Protein AF-A0A0F3N6Z5-F1 (afdb_monomer_lite)

Foldseek 3Di:
DDADPVVQVVVVVVVVVVFAWDPVPWDQCQVVPDPLRQGWTWTWTADPVRDIDIDTGDHPVNVCSCPVDSVVPPDDDDPD

pLDDT: mean 87.71, std 17.47, range [36.97, 98.38]

Radius of gyration: 14.56 Å; chains: 1; bounding box: 47×25×30 Å

Organism: NCBI:txid1359164

Structure (mmCIF, N/CA/C/O backbone):
data_AF-A0A0F3N6Z5-F1
#
_entry.id   AF-A0A0F3N6Z5-F1
#
loop_
_atom_site.group_PDB
_atom_site.id
_atom_site.type_symbol
_atom_site.label_atom_id
_atom_site.label_alt_id
_atom_site.label_comp_id
_atom_site.label_asym_id
_atom_site.label_entity_id
_atom_site.label_seq_id
_atom_site.pdbx_PDB_ins_code
_atom_site.Cartn_x
_atom_site.Cartn_y
_atom_site.Cartn_z
_atom_site.occupancy
_atom_site.B_iso_or_equiv
_atom_site.auth_seq_id
_atom_site.auth_comp_id
_atom_site.auth_asym_id
_atom_site.auth_atom_id
_atom_site.pdbx_PDB_model_num
ATOM 1 N N . MET A 1 1 ? -6.685 -6.380 -7.863 1.00 91.12 1 MET A N 1
ATOM 2 C CA . MET A 1 1 ? -5.690 -5.740 -8.752 1.00 91.12 1 MET A CA 1
ATOM 3 C C . MET A 1 1 ? -6.346 -4.580 -9.463 1.00 91.12 1 MET A C 1
ATOM 5 O O . MET A 1 1 ? -7.560 -4.611 -9.632 1.00 91.12 1 MET A O 1
ATOM 9 N N . VAL A 1 2 ? -5.564 -3.579 -9.849 1.00 90.81 2 VAL A N 1
ATOM 10 C CA . VAL A 1 2 ? -6.043 -2.410 -10.600 1.00 90.81 2 VAL A CA 1
ATOM 11 C C . VAL A 1 2 ? -5.325 -2.292 -11.947 1.00 90.81 2 VAL A C 1
ATOM 13 O O . VAL A 1 2 ? -4.441 -3.085 -12.258 1.00 90.81 2 VAL A O 1
ATOM 16 N N . ILE A 1 3 ? -5.741 -1.330 -12.767 1.00 89.19 3 ILE A N 1
ATOM 17 C CA . ILE A 1 3 ? -5.316 -1.225 -14.170 1.00 89.19 3 ILE A CA 1
ATOM 18 C C . ILE A 1 3 ? -3.882 -0.687 -14.296 1.00 89.19 3 ILE A C 1
ATOM 20 O O . ILE A 1 3 ? -3.115 -1.197 -15.108 1.00 89.19 3 ILE A O 1
ATOM 24 N N . ASP A 1 4 ? -3.523 0.310 -13.488 1.00 93.94 4 ASP A N 1
ATOM 25 C CA . ASP A 1 4 ? -2.233 0.999 -13.523 1.00 93.94 4 ASP A CA 1
ATOM 26 C C . ASP A 1 4 ? -1.864 1.571 -12.140 1.00 93.94 4 ASP A C 1
ATOM 28 O O . ASP A 1 4 ? -2.646 1.512 -11.183 1.00 93.94 4 ASP A O 1
ATOM 32 N N . GLU A 1 5 ? -0.661 2.136 -12.041 1.00 95.69 5 GLU A N 1
ATOM 33 C CA . GLU A 1 5 ? -0.137 2.762 -10.827 1.00 95.69 5 GLU A CA 1
ATOM 34 C C . GLU A 1 5 ? -1.018 3.911 -10.304 1.00 95.69 5 GLU A C 1
ATOM 36 O O . GLU A 1 5 ? -1.249 4.012 -9.097 1.00 95.69 5 GLU A O 1
ATOM 41 N N . GLU A 1 6 ? -1.573 4.753 -11.178 1.00 97.38 6 GLU A N 1
ATOM 42 C CA . GLU A 1 6 ? -2.442 5.861 -10.761 1.00 97.38 6 GLU A CA 1
ATOM 43 C C . GLU A 1 6 ? -3.699 5.328 -10.056 1.00 97.38 6 GLU A C 1
ATOM 45 O O . GLU A 1 6 ? -4.133 5.842 -9.014 1.00 97.38 6 GLU A O 1
ATOM 50 N N . LYS A 1 7 ? -4.270 4.241 -10.584 1.00 98.12 7 LYS A N 1
ATOM 51 C CA . LYS A 1 7 ? -5.410 3.553 -9.975 1.00 98.12 7 LYS A CA 1
ATOM 52 C C . LYS A 1 7 ? -5.044 2.889 -8.649 1.00 98.12 7 LYS A C 1
ATOM 54 O O . LYS A 1 7 ? -5.935 2.777 -7.805 1.00 98.12 7 LYS A O 1
ATOM 59 N N . CYS A 1 8 ? -3.781 2.519 -8.411 1.00 97.94 8 CYS A N 1
ATOM 60 C CA . CYS A 1 8 ? -3.345 2.022 -7.099 1.00 97.94 8 CYS A CA 1
ATOM 61 C C . CYS A 1 8 ? -3.524 3.103 -6.028 1.00 97.94 8 CYS A C 1
ATOM 63 O O . CYS A 1 8 ? -4.127 2.844 -4.986 1.00 97.94 8 CYS A O 1
ATOM 65 N N . TYR A 1 9 ? -3.065 4.326 -6.301 1.00 98.12 9 TYR A N 1
ATOM 66 C CA . TYR A 1 9 ? -3.196 5.445 -5.363 1.00 98.12 9 TYR A CA 1
ATOM 67 C C . TYR A 1 9 ? -4.642 5.914 -5.196 1.00 98.12 9 TYR A C 1
ATOM 69 O O . TYR A 1 9 ? -5.054 6.245 -4.085 1.00 98.12 9 TYR A O 1
ATOM 77 N N . LYS A 1 10 ? -5.447 5.886 -6.268 1.00 98.19 10 LYS A N 1
ATOM 78 C CA . LYS A 1 10 ? -6.890 6.168 -6.170 1.00 98.19 10 LYS A CA 1
ATOM 79 C C . LYS A 1 10 ? -7.612 5.145 -5.290 1.00 98.19 10 LYS A C 1
ATOM 81 O O . LYS A 1 10 ? -8.411 5.540 -4.449 1.00 98.19 10 LYS A O 1
ATOM 86 N N . ALA A 1 11 ? -7.309 3.855 -5.441 1.00 98.00 11 ALA A N 1
ATOM 87 C CA . ALA A 1 11 ? -7.865 2.812 -4.579 1.00 98.00 11 ALA A CA 1
ATOM 88 C C . ALA A 1 11 ? -7.408 2.968 -3.119 1.00 98.00 11 ALA A C 1
ATOM 90 O O . ALA A 1 11 ? -8.236 2.857 -2.219 1.00 98.00 11 ALA A O 1
ATOM 91 N N . LEU A 1 12 ? -6.129 3.296 -2.884 1.00 98.19 12 LEU A N 1
ATOM 92 C CA . LEU A 1 12 ? -5.616 3.591 -1.541 1.00 98.19 12 LEU A CA 1
ATOM 93 C C . LEU A 1 12 ? -6.401 4.733 -0.890 1.00 98.19 12 LEU A C 1
ATOM 95 O O . LEU A 1 12 ? -6.837 4.602 0.249 1.00 98.19 12 LEU A O 1
ATOM 99 N N . LYS A 1 13 ? -6.621 5.824 -1.634 1.00 97.94 13 LYS A N 1
ATOM 100 C CA . LYS A 1 13 ? -7.392 6.968 -1.149 1.00 97.94 13 LYS A CA 1
ATOM 101 C C . LYS A 1 13 ? -8.806 6.562 -0.731 1.00 97.94 13 LYS A C 1
ATOM 103 O O . LYS A 1 13 ? -9.223 6.921 0.359 1.00 97.94 13 LYS A O 1
ATOM 108 N N . VAL A 1 14 ? -9.511 5.789 -1.558 1.00 98.06 14 VAL A N 1
ATOM 109 C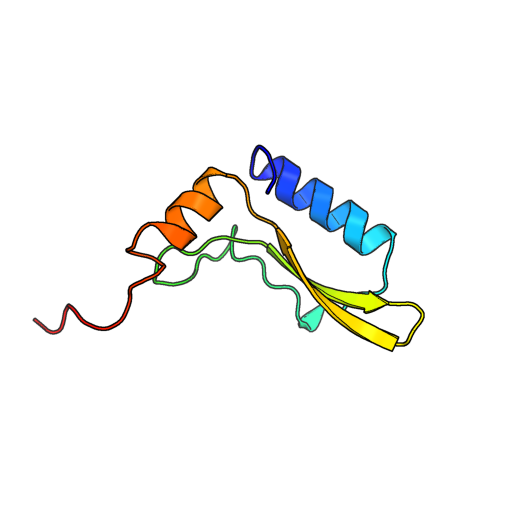 CA . VAL A 1 14 ? -10.864 5.312 -1.223 1.00 98.06 14 VAL A CA 1
ATOM 110 C C . VAL A 1 14 ? -10.855 4.475 0.059 1.00 98.06 14 VAL A C 1
ATOM 112 O O . VAL A 1 14 ? -11.709 4.672 0.912 1.00 98.06 14 VAL A O 1
ATOM 115 N N . VAL A 1 15 ? -9.880 3.579 0.228 1.00 96.94 15 VAL A N 1
ATOM 116 C CA . VAL A 1 15 ? -9.747 2.768 1.451 1.00 96.94 15 VAL A CA 1
ATOM 117 C C . VAL A 1 15 ? -9.514 3.647 2.685 1.00 96.94 15 VAL A C 1
ATOM 119 O O . VAL A 1 15 ? -10.164 3.440 3.704 1.00 96.94 15 VAL A O 1
ATOM 122 N N . HIS A 1 16 ? -8.621 4.635 2.595 1.00 96.81 16 HIS A N 1
ATOM 123 C CA . HIS A 1 16 ? -8.310 5.558 3.699 1.00 96.81 16 HIS A CA 1
ATOM 124 C C . HIS A 1 16 ? -9.434 6.548 4.010 1.00 96.81 16 HIS A C 1
ATOM 126 O O . HIS A 1 16 ? -9.517 7.021 5.138 1.00 96.81 16 HIS A O 1
ATOM 132 N N . ASP A 1 17 ? -10.287 6.857 3.034 1.00 97.31 17 ASP A N 1
ATOM 133 C CA . ASP A 1 17 ? -11.478 7.685 3.241 1.00 97.31 17 ASP A CA 1
ATOM 134 C C . ASP A 1 17 ? -12.608 6.887 3.941 1.00 97.31 17 ASP A C 1
ATOM 136 O O . ASP A 1 17 ? -13.488 7.491 4.550 1.00 97.31 17 ASP A O 1
ATOM 140 N N . LEU A 1 18 ? -12.594 5.546 3.864 1.00 96.06 18 LEU A N 1
ATOM 141 C CA . LEU A 1 18 ? -13.626 4.662 4.431 1.00 96.06 18 LEU A CA 1
ATOM 142 C C . LEU A 1 18 ? -13.273 4.082 5.807 1.00 96.06 18 LEU A C 1
ATOM 144 O O . LEU A 1 18 ? -14.180 3.784 6.579 1.00 96.06 18 LEU A O 1
ATOM 148 N N . TYR A 1 19 ? -11.987 3.889 6.104 1.00 96.38 19 TYR A N 1
ATOM 149 C CA . TYR A 1 19 ? -11.536 3.213 7.321 1.00 96.38 19 TYR A CA 1
ATOM 150 C C . TYR A 1 19 ? -10.418 3.983 8.017 1.00 96.38 19 TYR A C 1
ATOM 152 O O . TYR A 1 19 ? -9.549 4.571 7.366 1.00 96.38 19 TYR A O 1
ATOM 160 N N . GLU A 1 20 ? -10.379 3.905 9.350 1.00 95.75 20 GLU A N 1
ATOM 161 C CA . GLU A 1 20 ? -9.186 4.299 10.092 1.00 95.75 20 GLU A CA 1
ATOM 162 C C . GLU A 1 20 ? -8.003 3.417 9.687 1.00 95.75 20 GLU A C 1
ATOM 164 O O . GLU A 1 20 ? -8.141 2.213 9.464 1.00 95.75 20 GLU A O 1
ATOM 169 N N . TYR A 1 21 ? -6.822 4.021 9.581 1.00 96.88 21 TYR A N 1
ATOM 170 C CA . TYR A 1 21 ? -5.631 3.333 9.105 1.00 96.88 21 TYR A CA 1
ATOM 171 C C . TYR A 1 21 ? -4.381 3.736 9.882 1.00 96.88 21 TYR A C 1
ATOM 173 O O . TYR A 1 21 ? -4.211 4.876 10.324 1.00 96.88 21 TYR A O 1
ATOM 181 N N . GLU A 1 22 ? -3.459 2.787 10.011 1.00 96.06 22 GLU A N 1
ATOM 182 C CA . GLU A 1 22 ? -2.198 2.986 10.720 1.00 96.06 22 GLU A CA 1
ATOM 183 C C . GLU A 1 22 ? -1.169 3.658 9.795 1.00 96.06 22 GLU A C 1
ATOM 185 O O . GLU A 1 22 ? -0.452 2.987 9.045 1.00 96.06 22 GLU A O 1
ATOM 190 N N . LYS A 1 23 ? -1.084 4.996 9.844 1.00 93.88 23 LYS A N 1
ATOM 191 C CA . LYS A 1 23 ? -0.167 5.810 9.015 1.00 93.88 23 LYS A CA 1
ATOM 192 C C . LYS A 1 23 ? 1.284 5.325 9.072 1.00 93.88 23 LYS A C 1
ATOM 194 O O . LYS A 1 23 ? 1.914 5.193 8.027 1.00 93.88 23 LYS A O 1
ATOM 199 N N . ASP A 1 24 ? 1.776 4.978 10.260 1.00 96.00 24 ASP A N 1
ATOM 200 C CA . ASP A 1 24 ? 3.161 4.525 10.469 1.00 96.00 24 ASP A CA 1
ATOM 201 C C . ASP A 1 24 ? 3.456 3.155 9.842 1.00 96.00 24 ASP A C 1
ATOM 203 O O . ASP A 1 24 ? 4.614 2.787 9.636 1.00 96.00 24 ASP A O 1
ATOM 207 N N . LYS A 1 25 ? 2.411 2.382 9.521 1.00 95.12 25 LYS A N 1
ATOM 208 C CA . LYS A 1 25 ? 2.530 1.063 8.889 1.00 95.12 25 LYS A CA 1
ATOM 209 C C . LYS A 1 25 ? 2.286 1.093 7.385 1.00 95.12 25 LYS A C 1
ATOM 211 O O . LYS A 1 25 ? 2.404 0.047 6.743 1.00 95.12 25 LYS A O 1
ATOM 216 N N . PHE A 1 26 ? 1.971 2.254 6.814 1.00 97.19 26 PHE A N 1
ATOM 217 C CA . PHE A 1 26 ? 1.859 2.400 5.370 1.00 97.19 26 PHE A CA 1
ATOM 218 C C . PHE A 1 26 ? 3.223 2.194 4.703 1.00 97.19 26 PHE A C 1
ATOM 220 O O . PHE A 1 26 ? 4.221 2.805 5.084 1.00 97.19 26 PHE A O 1
ATOM 227 N N . LYS A 1 27 ? 3.265 1.344 3.672 1.00 97.75 27 LYS A N 1
ATOM 228 C CA . LYS A 1 27 ? 4.478 1.101 2.884 1.00 97.75 27 LYS A CA 1
ATOM 229 C C . LYS A 1 27 ? 4.182 1.303 1.412 1.00 97.75 27 LYS A C 1
ATOM 231 O O . LYS A 1 27 ? 3.354 0.609 0.822 1.00 97.75 27 LYS A O 1
ATOM 236 N N . ASN A 1 28 ? 4.903 2.241 0.816 1.00 97.88 28 ASN A N 1
ATOM 237 C CA . ASN A 1 28 ? 4.836 2.504 -0.608 1.00 97.88 28 ASN A CA 1
ATOM 238 C C . ASN A 1 28 ? 5.991 1.798 -1.330 1.00 97.88 28 ASN A C 1
ATOM 240 O O . ASN A 1 28 ? 7.044 2.398 -1.560 1.00 97.88 28 ASN A O 1
ATOM 244 N N . TYR A 1 29 ? 5.787 0.526 -1.686 1.00 97.62 29 TYR A N 1
ATOM 245 C CA . TYR A 1 29 ? 6.766 -0.233 -2.468 1.00 97.62 29 TYR A CA 1
ATOM 246 C C . TYR A 1 29 ? 6.693 0.052 -3.969 1.00 97.62 29 TYR A C 1
ATOM 248 O O . TYR A 1 29 ? 7.484 -0.495 -4.725 1.00 97.62 29 TYR A O 1
ATOM 256 N N . ILE A 1 30 ? 5.763 0.893 -4.424 1.00 95.88 30 ILE A N 1
ATOM 25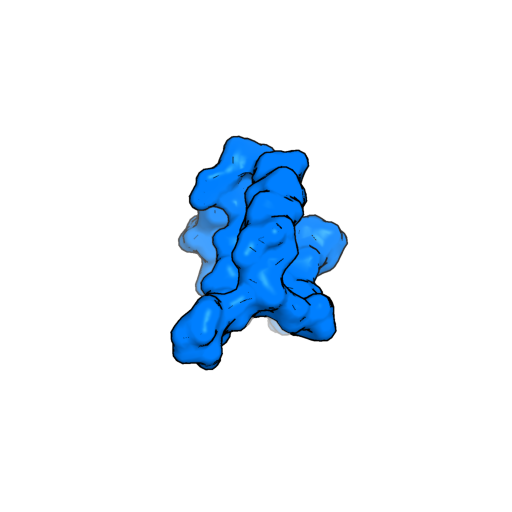7 C CA . ILE A 1 30 ? 5.793 1.396 -5.799 1.00 95.88 30 ILE A CA 1
ATOM 258 C C . ILE A 1 30 ? 6.925 2.424 -5.930 1.00 95.88 30 ILE A C 1
ATOM 260 O O . ILE A 1 30 ? 7.768 2.276 -6.810 1.00 95.88 30 ILE A O 1
ATOM 264 N N . LEU A 1 31 ? 6.997 3.392 -5.003 1.00 96.81 31 LEU A N 1
ATOM 265 C CA . LEU A 1 31 ? 8.076 4.390 -4.953 1.00 96.81 31 LEU A CA 1
ATOM 266 C C . LEU A 1 31 ? 9.404 3.822 -4.451 1.00 96.81 31 LEU A C 1
ATOM 268 O O . LEU A 1 31 ? 10.458 4.222 -4.930 1.00 96.81 31 LEU A O 1
ATOM 272 N N . ASN A 1 32 ? 9.358 2.907 -3.480 1.00 96.19 32 ASN A N 1
ATOM 273 C CA . ASN A 1 32 ? 10.550 2.288 -2.901 1.00 96.19 32 ASN A CA 1
ATOM 274 C C . ASN A 1 32 ? 10.467 0.762 -3.041 1.00 96.19 32 ASN A C 1
ATOM 276 O O . ASN A 1 32 ? 10.146 0.089 -2.057 1.00 96.19 32 ASN A O 1
ATOM 280 N N . PRO A 1 33 ? 10.699 0.199 -4.242 1.00 94.44 33 PRO A N 1
ATOM 281 C CA . PRO A 1 33 ? 10.617 -1.241 -4.463 1.00 94.44 33 PRO A CA 1
ATOM 282 C C . PRO A 1 33 ? 11.535 -2.024 -3.528 1.00 94.44 33 PRO A C 1
ATOM 284 O O . PRO A 1 33 ? 12.604 -1.558 -3.125 1.00 94.44 33 PRO A O 1
ATOM 287 N N . LYS A 1 34 ? 11.135 -3.251 -3.191 1.00 92.56 34 LYS A N 1
ATOM 288 C CA . LYS A 1 34 ? 12.032 -4.166 -2.470 1.00 92.56 34 LYS A 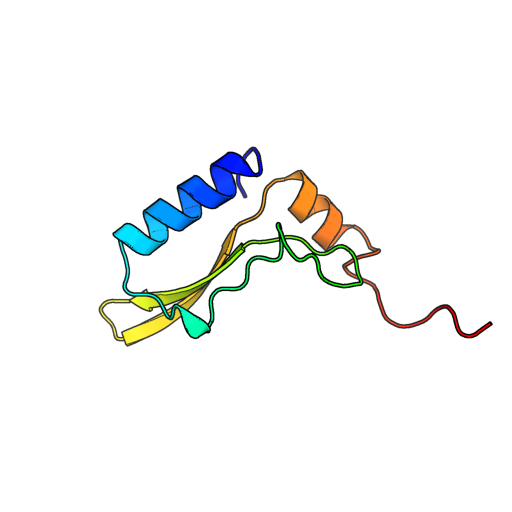CA 1
ATOM 289 C C . LYS A 1 34 ? 13.198 -4.593 -3.379 1.00 92.56 34 LYS A C 1
ATOM 291 O O . LYS A 1 34 ? 13.053 -4.556 -4.600 1.00 92.56 34 LYS A O 1
ATOM 296 N N . PRO A 1 35 ? 14.318 -5.090 -2.817 1.00 89.25 35 PRO A N 1
ATOM 297 C CA . PRO A 1 35 ? 15.476 -5.527 -3.608 1.00 89.25 35 PRO A CA 1
ATOM 298 C C . PRO A 1 35 ? 15.165 -6.574 -4.685 1.00 89.25 35 PRO A C 1
ATOM 300 O O . PRO A 1 35 ? 15.846 -6.640 -5.697 1.00 89.25 35 PRO A O 1
ATOM 303 N N . ASN A 1 36 ? 14.123 -7.380 -4.481 1.00 84.00 36 ASN A N 1
ATOM 304 C CA . ASN A 1 36 ? 13.652 -8.390 -5.427 1.00 84.00 36 ASN A CA 1
ATOM 305 C C . ASN A 1 36 ? 12.710 -7.825 -6.514 1.00 84.00 36 ASN A C 1
ATOM 307 O O . ASN A 1 36 ? 12.012 -8.590 -7.171 1.00 84.00 36 ASN A O 1
ATOM 311 N N . GLY A 1 37 ? 12.607 -6.499 -6.644 1.00 88.31 37 GLY A N 1
ATOM 312 C CA . GLY A 1 37 ? 11.723 -5.828 -7.600 1.00 88.31 37 GLY A CA 1
ATOM 313 C C . GLY A 1 37 ? 10.241 -5.831 -7.215 1.00 88.31 37 GLY A C 1
ATOM 314 O O . GLY A 1 37 ? 9.412 -5.385 -8.001 1.00 88.31 37 GLY A O 1
ATOM 315 N N . TYR A 1 38 ? 9.871 -6.316 -6.022 1.00 93.25 38 TYR A N 1
ATOM 316 C CA . TYR A 1 38 ? 8.472 -6.331 -5.592 1.00 93.25 38 TYR A CA 1
ATOM 317 C C . TYR A 1 38 ? 7.915 -4.912 -5.418 1.00 93.25 38 TYR A C 1
ATOM 319 O O . TYR A 1 38 ? 8.472 -4.109 -4.660 1.00 93.25 38 TYR A O 1
ATOM 327 N N . GLN A 1 39 ? 6.760 -4.666 -6.043 1.00 96.06 39 GLN A N 1
ATOM 328 C CA . GLN A 1 39 ? 6.024 -3.405 -5.996 1.00 96.06 39 GLN A CA 1
ATOM 329 C C . GLN A 1 39 ? 4.561 -3.631 -5.591 1.00 96.06 39 GLN A C 1
ATOM 331 O O . GLN A 1 39 ? 3.880 -4.519 -6.106 1.00 96.06 39 GLN A O 1
ATOM 336 N N . SER A 1 40 ? 4.085 -2.831 -4.635 1.00 97.62 40 SER A N 1
ATOM 337 C CA . SER A 1 40 ? 2.701 -2.791 -4.142 1.00 97.62 40 SER A CA 1
ATOM 338 C C . SER A 1 40 ? 2.556 -1.630 -3.147 1.00 97.62 40 SER A C 1
ATOM 340 O O . SER A 1 40 ? 3.522 -1.237 -2.496 1.00 97.62 40 SER A O 1
ATOM 342 N N . LEU A 1 41 ? 1.347 -1.113 -2.954 1.00 98.38 41 LEU A N 1
ATOM 343 C CA . LEU A 1 41 ? 1.001 -0.301 -1.784 1.00 98.38 41 LEU A CA 1
ATOM 344 C C . LEU A 1 41 ? 0.486 -1.219 -0.682 1.00 98.38 41 LEU A C 1
ATOM 346 O O . LEU A 1 41 ? -0.393 -2.039 -0.948 1.00 98.38 41 LEU A O 1
ATOM 350 N N . HIS A 1 42 ? 1.035 -1.104 0.525 1.00 98.38 42 HIS A N 1
ATOM 351 C CA . HIS A 1 42 ? 0.596 -1.859 1.701 1.00 98.38 42 HIS A CA 1
ATOM 352 C C . HIS A 1 42 ? 0.050 -0.890 2.740 1.00 98.38 42 HIS A C 1
ATOM 354 O O . HIS A 1 42 ? 0.720 0.082 3.095 1.00 98.38 42 HIS A O 1
ATOM 360 N N . THR A 1 43 ? -1.149 -1.154 3.244 1.00 98.25 43 THR A N 1
ATOM 361 C CA . THR A 1 43 ? -1.750 -0.377 4.330 1.00 98.25 43 THR A CA 1
ATOM 362 C C . THR A 1 43 ? -2.486 -1.294 5.293 1.00 98.25 43 THR A C 1
ATOM 364 O O . THR A 1 43 ? -2.965 -2.351 4.891 1.00 98.25 43 THR A O 1
ATOM 367 N N . ILE A 1 44 ? -2.551 -0.902 6.562 1.00 98.19 44 ILE A N 1
ATOM 368 C CA . ILE A 1 44 ? -3.316 -1.613 7.583 1.00 98.19 44 ILE A CA 1
ATOM 369 C C . ILE A 1 44 ? -4.456 -0.704 8.007 1.00 98.19 44 ILE A C 1
ATOM 371 O O . ILE A 1 44 ? -4.206 0.434 8.412 1.00 98.19 44 ILE A O 1
ATOM 375 N N . ILE A 1 45 ? -5.675 -1.220 7.898 1.00 97.81 45 ILE A N 1
ATOM 376 C CA . ILE A 1 45 ? -6.896 -0.562 8.354 1.00 97.81 45 ILE A CA 1
ATOM 377 C C . ILE A 1 45 ? -7.434 -1.242 9.612 1.00 97.81 45 ILE A C 1
ATOM 379 O O . ILE A 1 45 ? -7.171 -2.429 9.834 1.00 97.81 45 ILE A O 1
ATOM 383 N N . THR A 1 46 ? -8.215 -0.502 10.389 1.00 96.56 46 THR A N 1
ATOM 384 C CA . THR A 1 46 ? -9.014 -1.021 11.502 1.00 96.56 46 THR A CA 1
ATOM 385 C C . THR A 1 46 ? -10.488 -0.957 11.107 1.00 96.56 46 THR A C 1
ATOM 387 O O . THR A 1 46 ? -10.974 0.085 10.667 1.00 96.56 46 THR A O 1
ATOM 390 N N . THR A 1 47 ? -11.194 -2.082 11.206 1.00 93.25 47 THR A N 1
ATOM 391 C CA . THR A 1 47 ? -12.643 -2.146 10.965 1.00 93.25 47 THR A CA 1
ATOM 392 C C . THR A 1 47 ? -13.427 -1.660 12.182 1.00 93.25 47 THR A C 1
ATOM 394 O O . THR A 1 47 ? -12.883 -1.598 13.278 1.00 93.25 47 THR A O 1
ATOM 397 N N . GLU A 1 48 ? -14.730 -1.431 12.025 1.00 92.06 48 GLU A N 1
ATOM 398 C CA . GLU A 1 48 ? -15.626 -1.071 13.139 1.00 92.06 48 GLU A CA 1
ATOM 399 C C . GLU A 1 48 ? -15.624 -2.110 14.279 1.00 92.06 48 GLU A C 1
ATOM 401 O O . GLU A 1 48 ? -15.695 -1.737 15.445 1.00 92.06 48 GLU A O 1
ATOM 406 N N . ASP A 1 49 ? -15.441 -3.395 13.956 1.00 94.50 49 ASP A N 1
ATOM 407 C CA . ASP A 1 49 ? -15.337 -4.497 14.928 1.00 94.50 49 ASP A CA 1
ATOM 408 C C . ASP A 1 49 ? -13.928 -4.655 15.558 1.00 94.50 49 ASP A C 1
ATOM 410 O O . ASP A 1 49 ? -13.599 -5.713 16.093 1.00 94.50 49 ASP A O 1
ATOM 414 N N . ASP A 1 50 ? -13.064 -3.638 15.452 1.00 92.62 50 ASP A N 1
ATOM 415 C CA . ASP A 1 50 ? -11.676 -3.610 15.961 1.00 92.62 50 ASP A CA 1
ATOM 416 C C . ASP A 1 50 ? -10.734 -4.689 15.372 1.00 92.62 50 ASP A C 1
ATOM 418 O O . ASP A 1 50 ? -9.643 -4.966 15.881 1.00 92.62 50 ASP A O 1
ATOM 422 N N . TYR A 1 51 ? -11.104 -5.292 14.238 1.00 95.56 51 TYR A N 1
ATOM 423 C CA . TYR A 1 51 ? -10.198 -6.150 13.478 1.00 95.56 51 TYR A CA 1
ATOM 424 C C . TYR A 1 51 ? -9.232 -5.331 12.625 1.00 95.56 51 TYR A C 1
ATOM 426 O O . TYR A 1 51 ? -9.607 -4.375 11.944 1.00 95.56 51 TYR A O 1
ATOM 434 N N . LYS A 1 52 ? -7.972 -5.771 12.594 1.00 96.19 52 LYS A N 1
ATOM 435 C CA . LYS A 1 52 ? -6.938 -5.198 11.729 1.00 96.19 52 LYS A CA 1
ATOM 436 C C . LYS A 1 52 ? -6.820 -5.984 10.436 1.00 96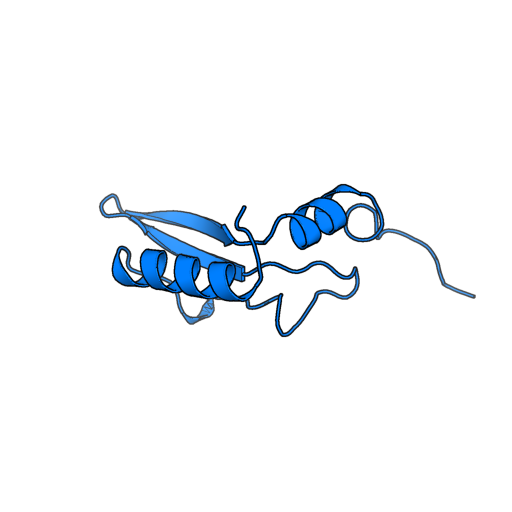.19 52 LYS A C 1
ATOM 438 O O . LYS A 1 52 ? -6.580 -7.191 10.466 1.00 96.19 52 LYS A O 1
ATOM 443 N N . ILE A 1 53 ? -6.930 -5.287 9.309 1.00 97.12 53 ILE A N 1
ATOM 444 C CA . ILE A 1 53 ? -6.843 -5.883 7.974 1.00 97.12 53 ILE A CA 1
ATOM 445 C C . ILE A 1 53 ? -5.690 -5.239 7.212 1.00 97.12 53 ILE A C 1
ATOM 447 O O . ILE A 1 53 ? -5.630 -4.021 7.055 1.00 97.12 53 ILE A O 1
ATOM 451 N N . GLU A 1 54 ? -4.778 -6.069 6.708 1.00 97.44 54 GLU A N 1
ATOM 452 C CA . GLU A 1 54 ? -3.747 -5.634 5.770 1.00 97.44 54 GLU A CA 1
ATOM 453 C C . GLU A 1 54 ? -4.289 -5.677 4.337 1.00 97.44 54 GLU A C 1
ATOM 455 O O . GLU A 1 54 ? -4.740 -6.717 3.853 1.00 97.44 54 GLU A O 1
ATOM 460 N N . ILE A 1 55 ? -4.211 -4.545 3.641 1.00 97.56 55 ILE A N 1
ATOM 461 C CA . ILE A 1 55 ? -4.620 -4.397 2.246 1.00 97.56 55 ILE A CA 1
ATOM 462 C C . ILE A 1 55 ? -3.377 -4.177 1.386 1.00 97.56 55 ILE A C 1
ATOM 464 O O . ILE A 1 55 ? -2.568 -3.280 1.638 1.00 97.56 55 ILE A O 1
ATOM 468 N N . GLN A 1 56 ? -3.263 -4.977 0.323 1.00 98.00 56 GLN A N 1
ATOM 469 C CA . GLN A 1 56 ? -2.215 -4.861 -0.687 1.00 98.00 56 GLN A CA 1
ATOM 470 C C . GLN A 1 56 ? -2.820 -4.452 -2.030 1.00 98.00 56 GLN A C 1
ATOM 472 O O . GLN A 1 56 ? -3.617 -5.184 -2.621 1.00 98.00 56 GLN A O 1
ATOM 477 N N . ILE A 1 57 ? -2.425 -3.283 -2.528 1.00 98.25 57 ILE A N 1
ATOM 478 C CA . ILE A 1 57 ? -2.913 -2.720 -3.789 1.00 98.25 57 ILE A CA 1
ATOM 479 C C . ILE A 1 57 ? -1.768 -2.715 -4.796 1.00 98.25 57 ILE A C 1
ATOM 481 O O . ILE A 1 57 ? -0.706 -2.151 -4.538 1.00 98.25 57 ILE A O 1
ATOM 485 N N . ARG A 1 58 ? -1.986 -3.352 -5.943 1.00 97.50 58 ARG A N 1
ATOM 486 C CA . ARG A 1 58 ? -1.024 -3.441 -7.045 1.00 97.50 58 ARG A CA 1
ATOM 487 C C . ARG A 1 58 ? -1.746 -3.602 -8.378 1.00 97.50 58 ARG A C 1
ATOM 489 O O . ARG A 1 58 ? -2.878 -4.113 -8.408 1.00 97.50 58 ARG A O 1
ATOM 496 N N . ASP A 1 59 ? -1.101 -3.166 -9.455 1.00 97.06 59 ASP A N 1
ATOM 497 C CA . ASP A 1 59 ? -1.617 -3.365 -10.805 1.00 97.06 59 ASP A CA 1
ATOM 498 C C . ASP A 1 59 ? -1.369 -4.802 -11.302 1.00 97.06 59 ASP A C 1
ATOM 500 O O . ASP A 1 59 ? -0.744 -5.629 -10.624 1.00 97.06 59 ASP A O 1
ATOM 504 N N . HIS A 1 60 ? -1.896 -5.125 -12.482 1.00 93.75 60 HIS A N 1
ATOM 505 C CA . HIS A 1 60 ? -1.737 -6.456 -13.069 1.00 93.75 60 HIS A CA 1
ATOM 506 C C . HIS A 1 60 ? -0.282 -6.809 -13.410 1.00 93.75 60 HIS A C 1
ATOM 508 O O . HIS A 1 60 ? 0.097 -7.974 -13.280 1.00 93.75 60 HIS A O 1
ATOM 514 N N . LYS A 1 61 ? 0.545 -5.833 -13.810 1.00 92.06 61 LYS A N 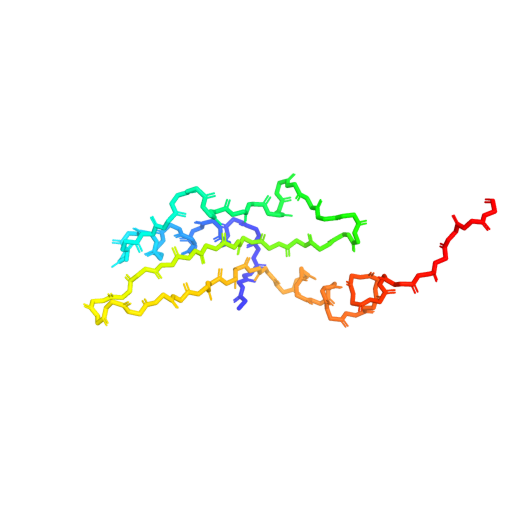1
ATOM 515 C CA . LYS A 1 61 ? 1.959 -6.068 -14.142 1.00 92.06 61 LYS A CA 1
ATOM 516 C C . LYS A 1 61 ? 2.756 -6.367 -12.878 1.00 92.06 61 LYS A C 1
ATOM 518 O O . LYS A 1 61 ? 3.459 -7.370 -12.824 1.00 92.06 61 LYS A O 1
ATOM 523 N N . MET A 1 62 ? 2.583 -5.549 -11.842 1.00 94.56 62 MET A N 1
ATOM 524 C CA . MET A 1 62 ? 3.170 -5.738 -10.517 1.00 94.56 62 MET A CA 1
ATOM 525 C C . MET A 1 62 ? 2.771 -7.088 -9.924 1.00 94.56 62 MET A C 1
ATOM 527 O O . MET A 1 62 ? 3.608 -7.779 -9.351 1.00 94.56 62 MET A O 1
ATOM 531 N N . HIS A 1 63 ? 1.507 -7.498 -10.082 1.00 94.00 63 HIS A N 1
ATOM 532 C CA . HIS A 1 63 ? 1.087 -8.828 -9.653 1.00 94.00 63 HIS A CA 1
ATOM 533 C C . HIS A 1 63 ? 1.766 -9.934 -10.451 1.00 94.00 63 HIS A C 1
ATOM 535 O O . HIS A 1 63 ? 2.299 -10.850 -9.837 1.00 94.00 63 HIS A O 1
ATOM 541 N N . TYR A 1 64 ? 1.793 -9.839 -11.783 1.00 90.19 64 TYR A N 1
ATOM 542 C CA . TYR A 1 64 ? 2.485 -10.828 -12.602 1.00 90.19 64 TYR A CA 1
ATOM 543 C C . TYR A 1 64 ? 3.951 -10.960 -12.171 1.00 90.19 64 TYR A C 1
ATOM 545 O O . TYR A 1 64 ? 4.396 -12.069 -11.897 1.00 90.19 64 TYR A O 1
ATOM 553 N N . HIS A 1 65 ? 4.674 -9.848 -12.000 1.00 87.25 65 HIS A N 1
ATOM 554 C CA . HIS A 1 65 ? 6.055 -9.845 -11.498 1.00 87.25 65 HIS A CA 1
ATOM 555 C C . HIS A 1 65 ? 6.194 -10.449 -10.096 1.00 87.25 65 HIS A C 1
ATOM 557 O O . HIS A 1 65 ? 7.143 -11.190 -9.840 1.00 87.25 65 HIS A O 1
ATOM 563 N N . ALA A 1 66 ? 5.249 -10.168 -9.195 1.00 88.19 66 ALA A N 1
ATOM 564 C CA . ALA A 1 66 ? 5.245 -10.735 -7.851 1.00 88.19 66 ALA A CA 1
ATOM 565 C C . ALA A 1 66 ? 5.091 -12.267 -7.853 1.00 88.19 66 ALA A C 1
ATOM 567 O O . ALA A 1 66 ? 5.679 -12.919 -6.995 1.00 88.19 66 ALA A O 1
ATOM 568 N N . GLU A 1 67 ? 4.347 -12.832 -8.811 1.00 83.00 67 GLU A N 1
ATOM 569 C CA . GLU A 1 67 ? 4.087 -14.278 -8.915 1.00 83.00 67 GLU A CA 1
ATOM 570 C C . GLU A 1 67 ? 5.122 -15.032 -9.779 1.00 83.00 67 GLU A C 1
ATOM 572 O O . GLU A 1 67 ? 5.370 -16.213 -9.555 1.00 83.00 67 GLU A O 1
ATOM 577 N N . SER A 1 68 ? 5.741 -14.379 -10.772 1.00 70.12 68 SER A N 1
ATOM 578 C CA . SER A 1 68 ? 6.459 -15.059 -11.873 1.00 70.12 68 SER A CA 1
ATOM 579 C C . SER A 1 68 ? 7.961 -15.325 -11.672 1.00 70.12 68 SER A C 1
ATOM 581 O O . SER A 1 68 ? 8.618 -15.782 -12.602 1.00 70.12 68 SER A O 1
ATOM 583 N N . GLY A 1 69 ? 8.514 -15.165 -10.466 1.00 58.69 69 GLY A N 1
ATOM 584 C CA . GLY A 1 69 ? 9.746 -15.892 -10.105 1.00 58.69 69 GLY A CA 1
ATOM 585 C C . GLY A 1 69 ? 10.934 -15.084 -9.577 1.00 58.69 69 GLY A C 1
ATOM 586 O O . GLY A 1 69 ? 11.578 -15.569 -8.659 1.00 58.69 69 GLY A O 1
ATOM 587 N N . GLU A 1 70 ? 11.233 -13.860 -10.023 1.00 54.47 70 GLU A N 1
ATOM 588 C CA . GLU A 1 70 ? 12.380 -13.105 -9.452 1.00 54.47 70 GLU A CA 1
ATOM 589 C C . GLU A 1 70 ? 12.044 -12.456 -8.099 1.00 54.47 70 GLU A C 1
ATOM 591 O O . GLU A 1 70 ? 12.832 -12.517 -7.152 1.00 54.47 70 GLU A O 1
ATOM 596 N N . ALA A 1 71 ? 10.824 -11.930 -7.954 1.00 54.25 71 ALA A N 1
ATOM 597 C CA . ALA A 1 71 ? 10.300 -11.466 -6.671 1.00 54.25 71 ALA A CA 1
ATOM 598 C C . ALA A 1 71 ? 9.845 -12.624 -5.760 1.00 54.25 71 ALA A C 1
ATOM 600 O O . ALA A 1 71 ? 9.938 -12.518 -4.534 1.00 54.25 71 ALA A O 1
ATOM 601 N N . ALA A 1 72 ? 9.389 -13.733 -6.351 1.00 53.12 72 ALA A N 1
ATOM 602 C CA . ALA A 1 72 ? 8.912 -14.923 -5.641 1.00 53.12 72 ALA A CA 1
ATOM 603 C C . ALA A 1 72 ? 10.046 -15.856 -5.166 1.00 53.12 72 ALA A C 1
ATOM 605 O O . ALA A 1 72 ? 9.835 -16.655 -4.254 1.00 53.12 72 ALA A O 1
ATOM 606 N N . HIS A 1 73 ? 11.246 -15.762 -5.758 1.00 52.91 73 HIS A N 1
ATOM 607 C CA . HIS A 1 73 ? 12.331 -16.734 -5.577 1.00 52.91 73 HIS A CA 1
ATOM 608 C C . HIS A 1 73 ? 13.706 -16.095 -5.293 1.00 52.91 73 HIS A C 1
ATOM 610 O O . HIS A 1 73 ? 14.739 -16.567 -5.759 1.00 52.91 73 HIS A O 1
ATOM 616 N N . TRP A 1 74 ? 13.765 -15.050 -4.460 1.00 45.59 74 TRP A N 1
ATOM 617 C CA . TRP A 1 74 ? 15.035 -14.580 -3.883 1.00 45.59 74 TRP A CA 1
ATOM 618 C C . TRP A 1 74 ? 15.385 -15.390 -2.612 1.00 45.59 74 TRP A C 1
ATOM 620 O O . TRP A 1 74 ? 15.089 -15.037 -1.471 1.00 45.59 74 TRP A O 1
ATOM 630 N N . LYS A 1 75 ? 16.038 -16.532 -2.833 1.00 44.09 75 LYS A N 1
ATOM 631 C CA . LYS A 1 75 ? 17.068 -17.101 -1.952 1.00 44.09 75 LYS A CA 1
ATOM 632 C C . LYS A 1 75 ? 18.118 -17.723 -2.877 1.00 44.09 75 LYS A C 1
ATOM 634 O O . LYS A 1 75 ? 17.829 -18.689 -3.564 1.00 44.09 75 LYS A O 1
ATOM 639 N N . TYR A 1 76 ? 19.327 -17.163 -2.838 1.00 48.38 76 TYR A N 1
ATOM 640 C CA . TYR A 1 76 ? 20.560 -17.608 -3.508 1.00 48.38 76 TYR A CA 1
ATOM 641 C C . TYR A 1 76 ? 20.678 -17.394 -5.026 1.00 48.38 76 TYR A C 1
ATOM 643 O O . TYR A 1 76 ? 20.301 -18.250 -5.817 1.00 48.38 76 TYR A O 1
ATOM 651 N N . LYS A 1 77 ? 21.386 -16.320 -5.409 1.00 46.53 77 LYS A N 1
ATOM 652 C CA . LYS A 1 77 ? 22.674 -16.387 -6.135 1.00 46.53 77 LYS A CA 1
ATOM 653 C C . LYS A 1 77 ? 23.214 -14.976 -6.405 1.00 46.53 77 LYS A C 1
ATOM 655 O O . LYS A 1 77 ? 22.665 -14.256 -7.225 1.00 46.53 77 LYS A O 1
ATOM 660 N N . ASN A 1 78 ? 24.272 -14.600 -5.685 1.00 36.97 78 ASN A N 1
ATOM 661 C CA . ASN A 1 78 ? 25.532 -14.082 -6.242 1.00 36.97 78 ASN A CA 1
ATOM 662 C C . ASN A 1 78 ? 26.473 -13.696 -5.092 1.00 36.97 78 ASN A C 1
ATOM 664 O O . ASN A 1 78 ? 26.612 -12.538 -4.717 1.00 36.97 78 ASN A O 1
ATOM 668 N N . SER A 1 79 ? 27.106 -14.722 -4.520 1.00 38.16 79 SER A N 1
ATOM 669 C CA . SER A 1 79 ? 28.480 -14.612 -4.036 1.00 38.16 79 SER A CA 1
ATOM 670 C C . SER A 1 79 ? 29.360 -15.187 -5.139 1.00 38.16 79 SER A C 1
ATOM 672 O O . SER A 1 79 ? 29.550 -16.397 -5.160 1.00 38.16 79 SER A O 1
ATOM 674 N N . PHE A 1 80 ? 29.786 -14.340 -6.072 1.00 41.06 80 PHE A N 1
ATOM 675 C CA . PHE A 1 80 ? 31.043 -14.430 -6.818 1.00 41.06 80 PHE A CA 1
ATOM 676 C C . PHE A 1 80 ? 31.397 -13.018 -7.275 1.00 41.06 80 PHE A C 1
ATOM 678 O O . PHE A 1 80 ? 30.492 -12.353 -7.828 1.00 41.06 80 PHE A O 1
#

InterPro domains:
  IPR007685 RelA/SpoT [PF04607] (2-78)
  IPR0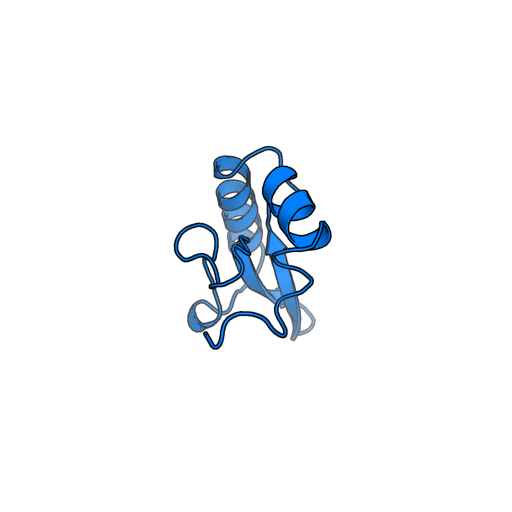07685 RelA/SpoT [SM00954] (3-80)
  IPR007685 RelA/SpoT [cd05399] (2-67)
  IPR043519 Nucleotidyltransferase superfamily [G3DSA:3.30.460.10] (1-59)
  IPR043519 Nucleotidyltransferase superfamily [SSF81301] (4-79)

Secondary structure (DSSP, 8-state):
-BSSHHHHHHHHHHHHHHSEE-GGG-EETTTS--TT----EEEEEE-TTS-EEEEEE-BHHHHHHHHSSTTT--S-----

Sequence (80 aa):
MVIDEEKCYKALKVVHDLYEYEKDKFKNYILNPKPNGYQSLHTIITTEDDYKIEIQIRDHKMHYHAESGEAAHWKYKNSF